Protein AF-A0AAE1PQG4-F1 (afdb_monomer_lite)

Structure (mmCIF, N/CA/C/O backbone):
data_AF-A0AAE1PQG4-F1
#
_entry.id   AF-A0AAE1PQG4-F1
#
loop_
_atom_site.group_PDB
_atom_site.id
_atom_site.type_symbol
_atom_site.label_atom_id
_atom_site.label_alt_id
_atom_site.label_comp_id
_atom_site.label_asym_id
_atom_site.label_entity_id
_atom_site.label_seq_id
_atom_site.pdbx_PDB_ins_code
_atom_site.Cartn_x
_atom_site.Cartn_y
_atom_site.Cartn_z
_atom_site.occupancy
_atom_site.B_iso_or_equiv
_atom_site.auth_seq_id
_atom_site.auth_comp_id
_atom_site.auth_asym_id
_atom_site.auth_atom_id
_atom_site.pdbx_PDB_model_num
ATOM 1 N N . MET A 1 1 ? 33.476 9.172 -34.583 1.00 51.38 1 MET A N 1
ATOM 2 C CA . MET A 1 1 ? 32.486 8.361 -33.857 1.00 51.38 1 MET A CA 1
ATOM 3 C C . MET A 1 1 ? 31.278 9.257 -33.734 1.00 51.38 1 MET A C 1
ATOM 5 O O . MET A 1 1 ? 31.245 10.087 -32.837 1.00 51.38 1 MET A O 1
ATOM 9 N N . ASP A 1 2 ? 30.420 9.227 -34.748 1.00 53.69 2 ASP A N 1
ATOM 10 C CA . ASP A 1 2 ? 29.194 10.016 -34.776 1.00 53.69 2 ASP A CA 1
ATOM 11 C C . ASP A 1 2 ? 28.208 9.356 -33.812 1.00 53.69 2 ASP A C 1
ATOM 13 O O . ASP A 1 2 ? 27.792 8.223 -34.041 1.00 53.69 2 ASP A O 1
ATOM 17 N N . ASP A 1 3 ? 27.919 10.018 -32.690 1.00 64.44 3 ASP A N 1
ATOM 18 C CA . ASP A 1 3 ? 26.824 9.623 -31.804 1.00 64.44 3 ASP A CA 1
ATOM 19 C C . ASP A 1 3 ? 25.520 9.770 -32.596 1.00 64.44 3 ASP A C 1
ATOM 21 O O . ASP A 1 3 ? 25.068 10.890 -32.857 1.00 64.44 3 ASP A O 1
ATOM 25 N N . ASP A 1 4 ? 24.941 8.641 -33.004 1.00 66.25 4 ASP A N 1
ATOM 26 C CA . ASP A 1 4 ? 23.674 8.597 -33.724 1.00 66.25 4 ASP A CA 1
ATOM 27 C C . ASP A 1 4 ? 22.570 9.168 -32.806 1.00 66.25 4 ASP A C 1
ATOM 29 O O . ASP A 1 4 ? 22.318 8.627 -31.718 1.00 66.25 4 ASP A O 1
ATOM 33 N N . PRO A 1 5 ? 21.936 10.304 -33.155 1.00 63.91 5 PRO A N 1
ATOM 34 C CA . PRO A 1 5 ? 20.978 10.981 -32.282 1.00 63.91 5 PRO A CA 1
ATOM 35 C C . PRO A 1 5 ? 19.786 10.097 -31.884 1.00 63.91 5 PRO A C 1
ATOM 37 O O . PRO A 1 5 ? 19.221 10.303 -30.804 1.00 63.91 5 PRO A O 1
ATOM 40 N N . ASP A 1 6 ? 19.448 9.093 -32.698 1.00 67.06 6 ASP A N 1
ATOM 41 C CA . ASP A 1 6 ? 18.387 8.125 -32.406 1.00 67.06 6 ASP A CA 1
ATOM 42 C C . ASP A 1 6 ? 18.733 7.206 -31.220 1.00 67.06 6 ASP A C 1
ATOM 44 O O . ASP A 1 6 ? 17.867 6.893 -30.398 1.00 67.06 6 ASP A O 1
ATOM 48 N N . GLU A 1 7 ? 20.005 6.840 -31.039 1.00 71.25 7 GLU A N 1
ATOM 49 C CA . GLU A 1 7 ? 20.433 5.964 -29.941 1.00 71.25 7 GLU A CA 1
ATOM 50 C C . GLU A 1 7 ? 20.324 6.677 -28.581 1.00 71.25 7 GLU A C 1
ATOM 52 O O . GLU A 1 7 ? 19.876 6.110 -27.575 1.00 71.25 7 GLU A O 1
ATOM 57 N N . LYS A 1 8 ? 20.639 7.976 -28.557 1.00 72.62 8 LYS A N 1
ATOM 58 C CA . LYS A 1 8 ? 20.518 8.826 -27.366 1.00 72.62 8 LYS A CA 1
ATOM 59 C C . LYS A 1 8 ? 19.063 9.012 -26.927 1.00 72.62 8 LYS A C 1
ATOM 61 O O . LYS A 1 8 ? 18.780 9.034 -25.720 1.00 72.62 8 LYS A O 1
ATOM 66 N N . ASP A 1 9 ? 18.140 9.140 -27.876 1.00 78.62 9 ASP A N 1
ATOM 67 C CA . ASP A 1 9 ? 16.720 9.332 -27.573 1.00 78.62 9 ASP A CA 1
ATOM 68 C C . ASP A 1 9 ? 16.082 8.039 -27.033 1.00 78.62 9 ASP A C 1
ATOM 70 O O . ASP A 1 9 ? 15.311 8.052 -26.061 1.00 78.62 9 ASP A O 1
ATOM 74 N N . ASP A 1 10 ? 16.522 6.893 -27.550 1.00 86.50 10 ASP A N 1
ATOM 75 C CA . ASP A 1 10 ? 16.160 5.571 -27.050 1.00 86.50 10 ASP A CA 1
ATOM 76 C C . ASP A 1 10 ? 16.626 5.328 -25.610 1.00 86.50 10 ASP A C 1
ATOM 78 O O . ASP A 1 10 ? 15.858 4.844 -24.767 1.00 86.50 10 ASP A O 1
ATOM 82 N N . VAL A 1 11 ? 17.864 5.707 -25.282 1.00 88.31 11 VAL A N 1
ATOM 83 C CA . VAL A 1 11 ? 18.401 5.601 -23.915 1.00 88.31 11 VAL A CA 1
ATOM 84 C C . VAL A 1 11 ? 17.578 6.448 -22.941 1.00 88.31 11 VAL A C 1
ATOM 86 O O . VAL A 1 11 ? 17.204 5.976 -21.859 1.00 88.31 11 VAL A O 1
ATOM 89 N N . LYS A 1 12 ? 17.211 7.675 -23.329 1.00 89.88 12 LYS A N 1
ATOM 90 C CA . LYS A 1 12 ? 16.374 8.558 -22.504 1.00 89.88 12 LYS A CA 1
ATOM 91 C C . LYS A 1 12 ? 14.980 7.968 -22.275 1.00 89.88 12 LYS A C 1
ATOM 93 O O . LYS A 1 12 ? 14.481 7.980 -21.142 1.00 89.88 12 LYS A O 1
ATOM 98 N N . ARG A 1 13 ? 14.353 7.400 -23.313 1.00 91.94 13 ARG A N 1
ATOM 99 C CA . ARG A 1 13 ? 13.048 6.720 -23.203 1.00 91.94 13 ARG A CA 1
ATOM 100 C C . ARG A 1 13 ? 13.121 5.494 -22.294 1.00 91.94 13 ARG A C 1
ATOM 102 O O . ARG A 1 13 ? 12.255 5.340 -21.427 1.00 91.94 13 ARG A O 1
ATOM 109 N N . LYS A 1 14 ? 14.155 4.658 -22.441 1.00 93.38 14 LYS A N 1
ATOM 110 C CA . LYS A 1 14 ? 14.394 3.467 -21.605 1.00 93.38 14 LYS A CA 1
ATOM 111 C C . LYS A 1 14 ? 14.576 3.846 -20.134 1.00 93.38 14 LYS A C 1
ATOM 113 O O . LYS A 1 14 ? 13.893 3.284 -19.279 1.00 93.38 14 LYS A O 1
ATOM 118 N N . SER A 1 15 ? 15.401 4.854 -19.846 1.00 95.31 15 SER A N 1
ATOM 119 C CA . SER A 1 15 ? 15.622 5.363 -18.484 1.00 95.31 15 SER A CA 1
ATOM 120 C C . SER A 1 15 ? 14.326 5.862 -17.831 1.00 95.31 15 SER A C 1
ATOM 122 O O . SER A 1 15 ? 13.981 5.451 -16.718 1.00 95.31 15 SER A O 1
ATOM 124 N N . ARG A 1 16 ? 13.528 6.663 -18.554 1.00 95.62 16 ARG A N 1
ATOM 125 C CA . ARG A 1 16 ? 12.221 7.139 -18.070 1.00 95.62 16 ARG A CA 1
ATOM 126 C C . ARG A 1 16 ? 11.271 5.979 -17.753 1.00 95.62 16 ARG A C 1
ATOM 128 O O . ARG A 1 16 ? 10.636 5.972 -16.699 1.00 95.62 16 ARG A O 1
ATOM 135 N N . ASN A 1 17 ? 11.181 4.994 -18.646 1.00 97.12 17 ASN A N 1
ATOM 136 C CA . ASN A 1 17 ? 10.320 3.824 -18.458 1.00 97.12 17 ASN A CA 1
ATOM 137 C C . ASN A 1 17 ? 10.758 2.967 -17.259 1.00 97.12 17 ASN A C 1
ATOM 139 O O . ASN A 1 17 ? 9.904 2.468 -16.523 1.00 97.12 17 ASN A O 1
ATOM 143 N N . LEU A 1 18 ? 12.069 2.822 -17.042 1.00 97.50 18 LEU A N 1
ATOM 144 C CA . LEU A 1 18 ? 12.628 2.084 -15.912 1.00 97.50 18 LEU A CA 1
ATOM 145 C C . LEU A 1 18 ? 12.341 2.783 -14.578 1.00 97.50 18 LEU A C 1
ATOM 147 O O . LEU A 1 18 ? 11.886 2.138 -13.633 1.00 97.50 18 LEU A O 1
ATOM 151 N N . SER A 1 19 ? 12.543 4.102 -14.517 1.00 98.06 19 SER A N 1
ATOM 152 C CA . SER A 1 19 ? 12.217 4.912 -13.338 1.00 98.06 19 SER A CA 1
ATOM 153 C C . SER A 1 19 ? 10.736 4.787 -12.966 1.00 98.06 19 SER A C 1
ATOM 155 O O . SER A 1 19 ? 10.387 4.531 -11.812 1.00 98.06 19 SER A O 1
ATOM 157 N N . GLU A 1 20 ? 9.851 4.847 -13.961 1.00 98.12 20 GLU A N 1
ATOM 158 C CA . GLU A 1 20 ? 8.422 4.677 -13.726 1.00 98.12 20 GLU A CA 1
ATOM 159 C C . GLU A 1 20 ? 8.070 3.253 -13.273 1.00 98.12 20 GLU A C 1
ATOM 161 O O . GLU A 1 20 ? 7.264 3.067 -12.361 1.00 98.12 20 GLU A O 1
ATOM 166 N N . LYS A 1 21 ? 8.700 2.229 -13.861 1.00 98.25 21 LYS A N 1
ATOM 167 C CA . LYS A 1 21 ? 8.533 0.848 -13.398 1.00 98.25 21 LYS A CA 1
ATOM 168 C C . LYS A 1 21 ? 8.933 0.708 -11.928 1.00 98.25 21 LYS A C 1
ATOM 170 O O . LYS A 1 21 ? 8.160 0.133 -11.169 1.00 98.25 21 LYS A O 1
ATOM 175 N N . LYS A 1 22 ? 10.053 1.304 -11.509 1.00 98.31 22 LYS A N 1
ATOM 176 C CA . LYS A 1 22 ? 10.495 1.299 -10.107 1.00 98.31 22 LYS A CA 1
ATOM 177 C C . LYS A 1 22 ? 9.447 1.916 -9.174 1.00 98.31 22 LYS A C 1
ATOM 179 O O . LYS A 1 22 ? 9.138 1.327 -8.143 1.00 98.31 22 LYS A O 1
ATOM 184 N N . ARG A 1 23 ? 8.851 3.053 -9.552 1.00 98.62 23 ARG A N 1
ATOM 185 C CA . ARG A 1 23 ? 7.769 3.689 -8.774 1.00 98.62 23 ARG A CA 1
ATOM 186 C C . ARG A 1 23 ? 6.534 2.794 -8.661 1.00 98.62 23 ARG A C 1
ATOM 188 O O . ARG A 1 23 ? 5.959 2.682 -7.581 1.00 98.62 23 ARG A O 1
ATOM 195 N N . ARG A 1 24 ? 6.135 2.131 -9.754 1.00 98.38 24 ARG A N 1
ATOM 196 C CA . ARG A 1 24 ? 5.002 1.188 -9.750 1.00 98.38 24 ARG A CA 1
ATOM 197 C C . ARG A 1 24 ? 5.273 -0.045 -8.897 1.00 98.38 24 ARG A C 1
ATOM 199 O O . ARG A 1 24 ? 4.385 -0.482 -8.172 1.00 98.38 24 ARG A O 1
ATOM 206 N N . ASP A 1 25 ? 6.482 -0.588 -8.975 1.00 98.31 25 ASP A N 1
ATOM 207 C CA . ASP A 1 25 ? 6.883 -1.755 -8.195 1.00 98.31 25 ASP A CA 1
ATOM 208 C C . ASP A 1 25 ? 6.922 -1.403 -6.697 1.00 98.31 25 ASP A C 1
ATOM 210 O O . ASP A 1 25 ? 6.347 -2.129 -5.889 1.00 98.31 25 ASP A O 1
ATOM 214 N N . GLN A 1 26 ? 7.460 -0.231 -6.333 1.00 98.38 26 GLN A N 1
ATOM 215 C CA . GLN A 1 26 ? 7.418 0.286 -4.960 1.00 98.38 26 GLN A CA 1
ATOM 216 C C . GLN A 1 26 ? 5.981 0.488 -4.461 1.00 98.38 26 GLN A C 1
ATOM 218 O O . GLN A 1 26 ? 5.650 0.081 -3.351 1.00 98.38 26 GLN A O 1
ATOM 223 N N . PHE A 1 27 ? 5.104 1.069 -5.283 1.00 98.25 27 PHE A N 1
ATOM 224 C CA . PHE A 1 27 ? 3.691 1.213 -4.934 1.00 98.25 27 PHE A CA 1
ATOM 225 C C . PHE A 1 27 ? 3.025 -0.146 -4.676 1.00 98.25 27 PHE A C 1
ATOM 227 O O . PHE A 1 27 ? 2.276 -0.296 -3.715 1.00 98.25 27 PHE A O 1
ATOM 234 N N . ASN A 1 28 ? 3.313 -1.156 -5.501 1.00 97.12 28 ASN A N 1
ATOM 235 C CA . ASN A 1 28 ? 2.763 -2.497 -5.313 1.00 97.12 28 ASN A CA 1
ATOM 236 C C . ASN A 1 28 ? 3.249 -3.146 -4.009 1.00 97.12 28 ASN A C 1
ATOM 238 O O . ASN A 1 28 ? 2.449 -3.798 -3.343 1.00 97.12 28 ASN A O 1
ATOM 242 N N . LEU A 1 29 ? 4.517 -2.948 -3.634 1.00 97.19 29 LEU A N 1
ATOM 243 C CA . LEU A 1 29 ? 5.057 -3.423 -2.355 1.00 97.19 29 LEU A CA 1
ATOM 244 C C . LEU A 1 29 ? 4.304 -2.806 -1.173 1.00 97.19 29 LEU A C 1
ATOM 246 O O . LEU A 1 29 ? 3.782 -3.541 -0.342 1.00 97.19 29 LEU A O 1
ATOM 250 N N . LEU A 1 30 ? 4.147 -1.480 -1.167 1.00 97.25 30 LEU A N 1
ATOM 251 C CA . LEU A 1 30 ? 3.427 -0.772 -0.105 1.00 97.25 30 LEU A CA 1
ATOM 252 C C . LEU A 1 30 ? 1.968 -1.231 0.014 1.00 97.25 30 LEU A C 1
ATOM 254 O O . LEU A 1 30 ? 1.463 -1.417 1.116 1.00 97.25 30 LEU A O 1
ATOM 258 N N . ILE A 1 31 ? 1.280 -1.450 -1.112 1.00 96.44 31 ILE A N 1
ATOM 259 C CA . ILE A 1 31 ? -0.092 -1.978 -1.092 1.00 96.44 31 ILE A CA 1
ATOM 260 C C . ILE A 1 31 ? -0.138 -3.396 -0.511 1.00 96.44 31 ILE A C 1
ATOM 262 O O . ILE A 1 31 ? -1.067 -3.709 0.233 1.00 96.44 31 ILE A O 1
ATOM 266 N N . ASN A 1 32 ? 0.840 -4.249 -0.819 1.00 93.56 32 ASN A N 1
ATOM 267 C CA . ASN A 1 32 ? 0.893 -5.600 -0.263 1.00 93.56 32 ASN A CA 1
ATOM 268 C C . ASN A 1 32 ? 1.138 -5.567 1.251 1.00 93.56 32 ASN A C 1
ATOM 270 O O . ASN A 1 32 ? 0.416 -6.235 1.987 1.00 93.56 32 ASN A O 1
ATOM 274 N N . GLU A 1 33 ? 2.083 -4.750 1.721 1.00 93.69 33 GLU A N 1
ATOM 275 C CA . GLU A 1 33 ? 2.340 -4.555 3.154 1.00 93.69 33 GLU A CA 1
ATOM 276 C C . GLU A 1 33 ? 1.085 -4.046 3.874 1.00 93.69 33 GLU A C 1
ATOM 278 O O . GLU A 1 33 ? 0.643 -4.649 4.854 1.00 93.69 33 GLU A O 1
ATOM 283 N N . LEU A 1 34 ? 0.429 -3.016 3.329 1.00 93.69 34 LEU A N 1
ATOM 284 C CA . LEU A 1 34 ? -0.855 -2.527 3.838 1.00 93.69 34 LEU A CA 1
ATOM 285 C C . LEU A 1 34 ? -1.907 -3.634 3.896 1.00 93.69 34 LEU A C 1
ATOM 287 O O . LEU A 1 34 ? -2.567 -3.789 4.922 1.00 93.69 34 LEU A O 1
ATOM 291 N N . SER A 1 35 ? -2.039 -4.431 2.833 1.00 93.25 35 SER A N 1
ATOM 292 C CA . SER A 1 35 ? -2.996 -5.536 2.787 1.00 93.25 35 SER A CA 1
ATOM 293 C C . SER A 1 35 ? -2.755 -6.550 3.903 1.00 93.25 35 SER A C 1
ATOM 295 O O . SER A 1 35 ? -3.728 -7.048 4.460 1.00 93.25 35 SER A O 1
ATOM 297 N N . THR A 1 36 ? -1.498 -6.857 4.238 1.00 90.69 36 THR A N 1
ATOM 298 C CA . THR A 1 36 ? -1.177 -7.786 5.335 1.00 90.69 36 THR A CA 1
ATOM 299 C C . THR A 1 36 ? -1.510 -7.210 6.708 1.00 90.69 36 THR A C 1
ATOM 301 O O . THR A 1 36 ? -1.955 -7.950 7.577 1.00 90.69 36 THR A O 1
ATOM 304 N N . MET A 1 37 ? -1.371 -5.894 6.894 1.00 90.50 37 MET A N 1
ATOM 305 C CA . MET A 1 37 ? -1.720 -5.232 8.154 1.00 90.50 37 MET A CA 1
ATOM 306 C C . MET A 1 37 ? -3.233 -5.128 8.373 1.00 90.50 37 MET A C 1
ATOM 308 O O . MET A 1 37 ? -3.690 -5.205 9.510 1.00 90.50 37 MET A O 1
ATOM 312 N N . VAL A 1 38 ? -4.023 -4.953 7.307 1.00 88.81 38 VAL A N 1
ATOM 313 C CA . VAL A 1 38 ? -5.485 -4.791 7.426 1.00 88.81 38 VAL A CA 1
ATOM 314 C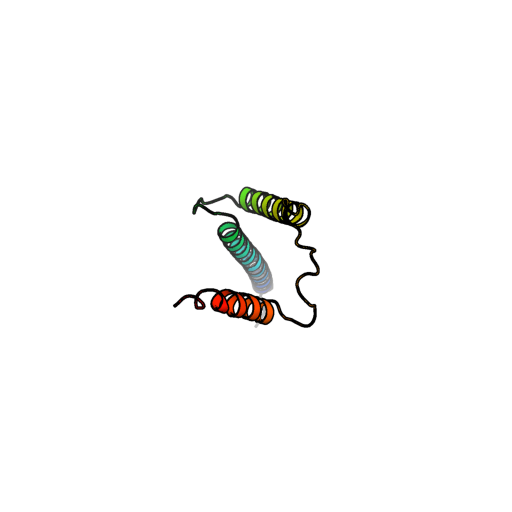 C . VAL A 1 38 ? -6.285 -6.088 7.272 1.00 88.81 38 VAL A C 1
ATOM 316 O O . VAL A 1 38 ? -7.442 -6.136 7.689 1.00 88.81 38 VAL A O 1
ATOM 319 N N . ALA A 1 39 ? -5.716 -7.143 6.682 1.00 80.12 39 ALA A N 1
ATOM 320 C CA . ALA A 1 39 ? -6.414 -8.411 6.483 1.00 80.12 39 ALA A CA 1
ATOM 321 C C . ALA A 1 39 ? -6.193 -9.363 7.667 1.00 80.12 39 ALA A C 1
ATOM 323 O O . ALA A 1 39 ? -5.148 -9.989 7.796 1.00 80.12 39 ALA A O 1
ATOM 324 N N . SER A 1 40 ? -7.221 -9.560 8.489 1.00 66.94 40 SER A N 1
ATOM 325 C CA . SER A 1 40 ? -7.205 -10.520 9.602 1.00 66.94 40 SER A CA 1
ATOM 326 C C . SER A 1 40 ? -7.355 -11.988 9.171 1.00 66.94 40 SER A C 1
ATOM 328 O O . SER A 1 40 ? -7.156 -12.892 9.977 1.00 66.94 40 SER A O 1
ATOM 330 N N . ASN A 1 41 ? -7.720 -12.254 7.913 1.00 71.00 41 ASN A N 1
ATOM 331 C CA . ASN A 1 41 ? -8.171 -13.571 7.446 1.00 71.00 41 ASN A CA 1
ATOM 332 C C . ASN A 1 41 ? -7.543 -14.037 6.116 1.00 71.00 41 ASN A C 1
ATOM 334 O O . ASN A 1 41 ? -8.161 -14.815 5.391 1.00 71.00 41 ASN A O 1
ATOM 338 N N . ASN A 1 42 ? -6.323 -13.587 5.786 1.00 68.19 42 ASN A N 1
ATOM 339 C CA . ASN A 1 42 ? -5.571 -13.981 4.574 1.00 68.19 42 ASN A CA 1
ATOM 340 C C . ASN A 1 42 ? -6.335 -13.794 3.243 1.00 68.19 42 ASN A C 1
ATOM 342 O O . ASN A 1 42 ? -5.975 -14.372 2.216 1.00 68.19 42 ASN A O 1
ATOM 346 N N . ARG A 1 43 ? -7.400 -12.981 3.224 1.00 81.06 43 ARG A N 1
ATOM 347 C CA . ARG A 1 43 ? -8.153 -12.700 2.001 1.00 81.06 43 ARG A CA 1
ATOM 348 C C . ARG A 1 43 ? -7.377 -11.724 1.126 1.00 81.06 43 ARG A C 1
ATOM 350 O O . ARG A 1 43 ? -7.056 -10.615 1.545 1.00 81.06 43 ARG A O 1
ATOM 357 N N . LYS A 1 44 ? -7.128 -12.125 -0.121 1.00 86.25 44 LYS A N 1
ATOM 358 C CA . LYS A 1 44 ? -6.540 -11.250 -1.135 1.00 86.25 44 LYS A CA 1
ATOM 359 C C . LYS A 1 44 ? -7.540 -10.145 -1.487 1.00 86.25 44 LYS A C 1
ATOM 361 O O . LYS A 1 44 ? -8.605 -10.431 -2.028 1.00 86.25 44 LYS A O 1
ATOM 366 N N . MET A 1 45 ? -7.193 -8.901 -1.180 1.00 90.81 45 MET A N 1
ATOM 367 C CA . MET A 1 45 ? -7.982 -7.720 -1.534 1.00 90.81 45 MET A CA 1
ATOM 368 C C . MET A 1 45 ? -7.432 -7.076 -2.809 1.00 90.81 45 MET A C 1
ATOM 370 O O . MET A 1 45 ? -6.228 -7.117 -3.069 1.00 90.81 45 MET A O 1
ATOM 374 N N . ASP A 1 46 ? -8.302 -6.468 -3.615 1.00 94.44 46 ASP A N 1
ATOM 375 C CA . ASP A 1 46 ? -7.846 -5.575 -4.677 1.00 94.44 46 ASP A CA 1
ATOM 376 C C . ASP A 1 46 ? -7.304 -4.263 -4.084 1.00 94.44 46 ASP A C 1
ATOM 378 O O . ASP A 1 46 ? -7.611 -3.887 -2.952 1.00 94.44 46 ASP A O 1
ATOM 382 N N . LYS A 1 47 ? -6.509 -3.532 -4.871 1.00 95.75 47 LYS A N 1
ATOM 383 C CA . LYS A 1 47 ? -5.811 -2.322 -4.412 1.00 95.75 47 LYS A CA 1
ATOM 384 C C . LYS A 1 47 ? -6.756 -1.240 -3.876 1.00 95.75 47 LYS A C 1
ATOM 386 O O . LYS A 1 47 ? -6.408 -0.563 -2.913 1.00 95.75 47 LYS A O 1
ATOM 391 N N . SER A 1 48 ? -7.934 -1.060 -4.483 1.00 96.94 48 SER A N 1
ATOM 392 C CA . SER A 1 48 ? -8.907 -0.059 -4.024 1.00 96.94 48 SER A CA 1
ATOM 393 C C . SER A 1 48 ? -9.497 -0.471 -2.683 1.00 96.94 48 SER A C 1
ATOM 395 O O . SER A 1 48 ? -9.618 0.354 -1.777 1.00 96.94 48 SER A O 1
ATOM 397 N N . THR A 1 49 ? -9.813 -1.755 -2.539 1.00 95.38 49 THR A N 1
ATOM 398 C CA . THR A 1 49 ? -10.331 -2.310 -1.291 1.00 95.38 49 THR A CA 1
ATOM 399 C C . THR A 1 49 ? -9.304 -2.249 -0.166 1.00 95.38 49 THR A C 1
ATOM 401 O O . THR A 1 49 ? -9.682 -1.838 0.926 1.00 95.38 49 THR A O 1
ATOM 404 N N . VAL A 1 50 ? -8.019 -2.539 -0.424 1.00 95.50 50 VAL A N 1
ATOM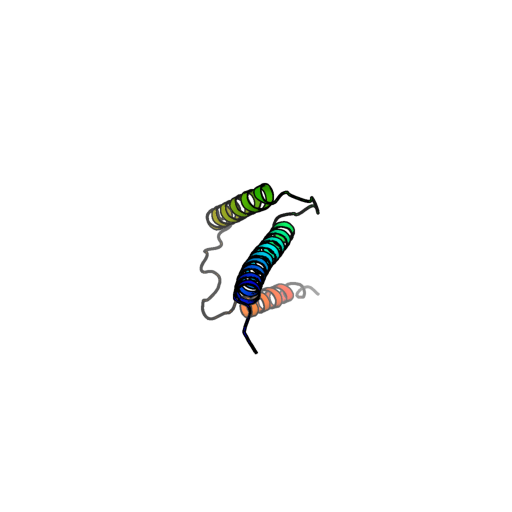 405 C CA . VAL A 1 50 ? -6.942 -2.348 0.572 1.00 95.50 50 VAL A CA 1
ATOM 406 C C . VAL A 1 50 ? -6.960 -0.912 1.090 1.00 95.50 50 VAL A C 1
ATOM 408 O O . VAL A 1 50 ? -7.086 -0.701 2.290 1.00 95.50 50 VAL A O 1
ATOM 411 N N . LEU A 1 51 ? -6.931 0.083 0.196 1.00 96.75 51 LEU A N 1
ATOM 412 C CA . LEU A 1 51 ? -6.914 1.495 0.592 1.00 96.75 51 LEU A CA 1
ATOM 413 C C . LEU A 1 51 ? -8.167 1.901 1.384 1.00 96.75 51 LEU A C 1
ATOM 415 O O . LEU A 1 51 ? -8.058 2.569 2.412 1.00 96.75 51 LEU A O 1
ATOM 419 N N . LYS A 1 52 ? -9.360 1.477 0.946 1.00 95.62 52 LYS A N 1
ATOM 420 C CA . LYS A 1 52 ? -10.619 1.741 1.663 1.00 95.62 52 LYS A CA 1
ATOM 421 C C . LYS A 1 52 ? -10.627 1.093 3.050 1.00 95.62 52 LYS A C 1
ATOM 423 O O . LYS A 1 52 ? -11.023 1.746 4.014 1.00 95.62 52 LYS A O 1
ATOM 428 N N . ALA A 1 53 ? -10.166 -0.153 3.155 1.00 93.00 53 ALA A N 1
ATOM 429 C CA . ALA A 1 53 ? -10.065 -0.883 4.413 1.00 93.00 53 ALA A CA 1
ATOM 430 C C . ALA A 1 53 ? -9.063 -0.221 5.365 1.00 93.00 53 ALA A C 1
ATOM 432 O O . ALA A 1 53 ? -9.383 -0.035 6.534 1.00 93.00 53 ALA A O 1
ATOM 433 N N . THR A 1 54 ? -7.902 0.222 4.871 1.00 94.19 54 THR A N 1
ATOM 434 C CA . THR A 1 54 ? -6.921 0.979 5.664 1.00 94.19 54 THR A CA 1
ATOM 435 C C . THR A 1 54 ? -7.507 2.284 6.197 1.00 94.19 54 THR A C 1
ATOM 437 O O . THR A 1 54 ? -7.353 2.586 7.378 1.00 94.19 54 THR A O 1
ATOM 440 N N . ILE A 1 55 ? -8.229 3.045 5.368 1.00 94.56 55 ILE A N 1
ATOM 441 C CA . ILE A 1 55 ? -8.885 4.283 5.815 1.00 94.56 55 ILE A CA 1
ATOM 442 C C . ILE A 1 55 ? -9.921 3.985 6.905 1.00 94.56 55 ILE A C 1
ATOM 444 O O . ILE A 1 55 ? -9.966 4.689 7.913 1.00 94.56 55 ILE A O 1
ATOM 448 N N . ALA A 1 56 ? -10.749 2.955 6.716 1.00 91.50 56 ALA A N 1
ATOM 449 C CA . ALA A 1 56 ? -11.741 2.548 7.707 1.00 91.50 56 ALA A CA 1
ATOM 450 C C . ALA A 1 56 ? -11.080 2.096 9.019 1.00 91.50 56 ALA A C 1
ATOM 452 O O . ALA A 1 56 ? -11.484 2.535 10.091 1.00 91.50 56 ALA A O 1
ATOM 453 N N . PHE A 1 57 ? -10.020 1.292 8.932 1.00 91.06 57 PHE A N 1
ATOM 454 C CA . PHE A 1 57 ? -9.250 0.819 10.078 1.00 91.06 57 PHE A CA 1
ATOM 455 C C . PHE A 1 57 ? -8.696 1.979 10.915 1.00 91.06 57 PHE A C 1
ATOM 457 O O . PHE A 1 57 ? -8.928 2.026 12.121 1.00 91.06 57 PHE A O 1
ATOM 464 N N . LEU A 1 58 ? -8.039 2.956 10.281 1.00 91.12 58 LEU A N 1
ATOM 465 C CA . LEU A 1 58 ? -7.478 4.119 10.978 1.00 91.12 58 LEU A CA 1
ATOM 466 C C . LEU A 1 58 ? -8.564 5.021 11.584 1.00 91.12 58 LEU A C 1
ATOM 468 O O . LEU A 1 58 ? -8.387 5.547 12.683 1.00 91.12 58 LEU A O 1
ATOM 472 N N . LYS A 1 59 ? -9.704 5.189 10.899 1.00 88.88 59 LYS A N 1
ATOM 473 C CA . LYS A 1 59 ? -10.852 5.934 11.439 1.00 88.88 59 LYS A CA 1
ATOM 474 C C . LYS A 1 59 ? -11.426 5.261 12.684 1.00 88.88 59 LYS A C 1
ATOM 476 O O . LYS A 1 59 ? -11.634 5.946 13.680 1.00 88.88 59 LYS A O 1
ATOM 481 N N . ASN A 1 60 ? -11.613 3.943 12.640 1.00 84.69 60 ASN A N 1
ATOM 482 C CA . ASN A 1 60 ? -12.123 3.170 13.769 1.00 84.69 60 ASN A CA 1
ATOM 483 C C . ASN A 1 60 ? -11.134 3.172 14.938 1.00 84.69 60 ASN A C 1
ATOM 485 O O . ASN A 1 60 ? -11.549 3.336 16.076 1.00 84.69 60 ASN A O 1
ATOM 489 N N . GLN A 1 61 ? -9.825 3.049 14.688 1.00 81.25 61 GLN A N 1
ATOM 490 C CA . GLN A 1 61 ? -8.829 3.164 15.759 1.00 81.25 61 GLN A CA 1
ATOM 491 C C . GLN A 1 61 ? -8.862 4.537 16.432 1.00 81.25 61 GLN A C 1
ATOM 493 O O . GLN A 1 61 ? -8.825 4.613 17.656 1.00 81.25 61 GLN A O 1
ATOM 498 N N . LYS A 1 62 ? -8.979 5.619 15.654 1.00 76.69 62 LYS A N 1
ATOM 499 C CA . LYS 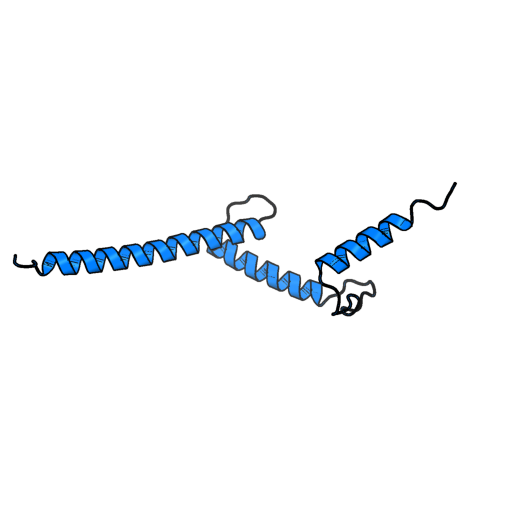A 1 62 ? -9.114 6.969 16.208 1.00 76.69 62 LYS A CA 1
ATOM 500 C C . LYS A 1 62 ? -10.412 7.126 17.003 1.00 76.69 62 LYS A C 1
ATOM 502 O O . LYS A 1 62 ? -10.376 7.688 18.089 1.00 76.69 62 LYS A O 1
ATOM 507 N N . GLU A 1 63 ? -11.540 6.632 16.493 1.00 71.12 63 GLU A N 1
ATOM 508 C CA . GLU A 1 63 ? -12.808 6.667 17.232 1.00 71.12 63 GLU A CA 1
ATOM 509 C C . GLU A 1 63 ? -12.720 5.862 18.534 1.00 71.12 63 GLU A C 1
ATOM 511 O O . GLU A 1 63 ? -13.142 6.356 19.572 1.00 71.12 63 GLU A O 1
ATOM 516 N N . ASN A 1 64 ? -12.127 4.669 18.509 1.00 59.72 64 ASN A N 1
ATOM 517 C CA . ASN A 1 64 ? -11.970 3.818 19.688 1.00 59.72 64 ASN A CA 1
ATOM 518 C C . ASN A 1 64 ? -10.961 4.383 20.696 1.00 59.72 64 ASN A C 1
ATOM 520 O O . ASN A 1 64 ? -11.118 4.160 21.888 1.00 59.72 64 ASN A O 1
ATOM 524 N N . SER A 1 65 ? -9.949 5.128 20.243 1.00 59.25 65 SER A N 1
ATOM 525 C CA . SER A 1 65 ? -9.070 5.888 21.142 1.00 59.25 65 SER A CA 1
ATOM 526 C C . SER A 1 65 ? -9.828 7.037 21.813 1.00 59.25 65 SER A C 1
ATOM 528 O O . SER A 1 65 ? -9.605 7.313 22.981 1.00 59.25 65 SER A O 1
ATOM 530 N N . ILE A 1 66 ? -10.755 7.683 21.094 1.00 55.19 66 ILE A N 1
ATOM 531 C CA . ILE A 1 66 ? -11.553 8.816 21.599 1.00 55.19 66 ILE A CA 1
ATOM 532 C C . ILE A 1 66 ? -12.758 8.357 22.437 1.00 55.19 66 ILE A C 1
ATOM 534 O O . ILE A 1 66 ? -13.238 9.104 23.287 1.00 55.19 66 ILE A O 1
ATOM 538 N N . ARG A 1 67 ? -13.270 7.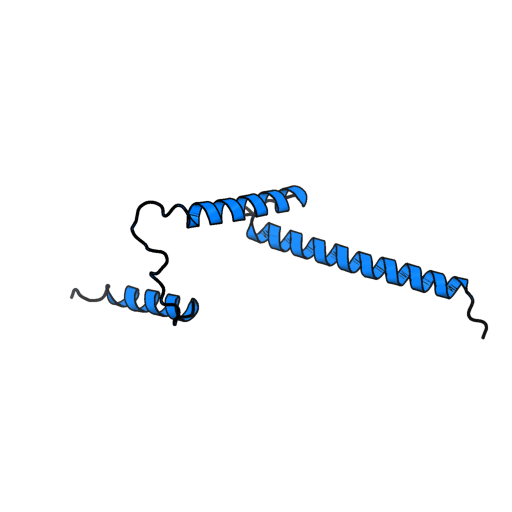141 22.215 1.00 47.56 67 ARG A N 1
ATOM 539 C CA . ARG A 1 67 ? -14.273 6.481 23.055 1.00 47.56 67 ARG A CA 1
ATOM 540 C C . ARG A 1 67 ? -13.550 5.563 24.046 1.00 47.56 67 ARG A C 1
ATOM 542 O O . ARG A 1 67 ? -13.458 4.366 23.770 1.00 47.56 67 ARG A O 1
ATOM 549 N N . PRO A 1 68 ? -13.084 6.048 25.213 1.00 48.44 68 PRO A N 1
ATOM 550 C CA . PRO A 1 68 ? -12.716 5.140 26.282 1.00 48.44 68 PRO A CA 1
ATOM 551 C C . PRO A 1 68 ? -13.989 4.379 26.646 1.00 48.44 68 PRO A C 1
ATOM 553 O O . PRO A 1 68 ? -14.942 4.937 27.195 1.00 48.44 68 PRO A O 1
ATOM 556 N N . GLN A 1 69 ? -14.051 3.110 26.255 1.00 44.62 69 GLN A N 1
ATOM 557 C CA . GLN A 1 69 ? -15.126 2.215 26.632 1.00 44.62 69 GLN A CA 1
ATOM 558 C C . GLN A 1 69 ? -15.012 2.000 28.144 1.00 44.62 69 GLN A C 1
ATOM 560 O O . GLN A 1 69 ? -14.332 1.094 28.604 1.00 44.62 69 GLN A O 1
ATOM 565 N N . SER A 1 70 ? -15.644 2.891 28.909 1.00 43.41 70 SER A N 1
ATOM 566 C CA . SER A 1 70 ? -16.154 2.641 30.255 1.00 43.41 70 SER A CA 1
ATOM 567 C C . SER A 1 70 ? -15.216 1.877 31.197 1.00 43.41 70 SER A C 1
ATOM 569 O O . SER A 1 70 ? -15.659 0.932 31.835 1.00 43.41 70 SER A O 1
ATOM 571 N N . HIS A 1 71 ? -13.960 2.305 31.323 1.00 41.72 71 HIS A N 1
ATOM 572 C CA . HIS A 1 71 ? -13.144 2.183 32.535 1.00 41.72 71 HIS A CA 1
ATOM 573 C C . HIS A 1 71 ? -12.144 3.344 32.541 1.00 41.72 71 HIS A C 1
ATOM 575 O O . HIS A 1 71 ? -11.509 3.633 31.531 1.00 41.72 71 HIS A O 1
ATOM 581 N N . GLU A 1 72 ? -12.0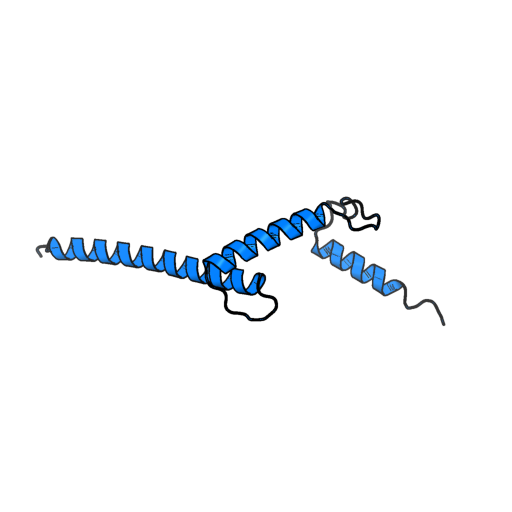85 4.060 33.661 1.00 42.72 72 GLU A N 1
ATOM 582 C CA . GLU A 1 72 ? -11.272 5.251 33.908 1.00 42.72 72 GLU A CA 1
ATOM 583 C C . GLU A 1 72 ? -9.779 5.021 33.624 1.00 42.72 72 GLU A C 1
ATOM 585 O O . GLU A 1 72 ? -8.997 4.718 34.520 1.00 42.72 72 GLU A O 1
ATOM 590 N N . ILE A 1 73 ? -9.342 5.204 32.383 1.00 49.41 73 ILE A N 1
ATOM 591 C CA . ILE A 1 73 ? -7.919 5.329 32.073 1.00 49.41 73 ILE A CA 1
ATOM 592 C C . ILE A 1 73 ? -7.757 6.673 31.380 1.00 49.41 73 ILE A C 1
ATOM 594 O O . ILE A 1 73 ? -7.919 6.801 30.170 1.00 49.41 73 ILE A O 1
ATOM 598 N N . ARG A 1 74 ? -7.503 7.709 32.188 1.00 48.38 74 ARG A N 1
ATOM 599 C CA . ARG A 1 74 ? -7.036 9.014 31.703 1.00 48.38 74 ARG A CA 1
ATOM 600 C C . ARG A 1 74 ? -5.845 8.772 30.781 1.00 48.38 74 ARG A C 1
ATOM 602 O O . ARG A 1 74 ? -4.921 8.089 31.203 1.00 48.38 74 ARG A O 1
ATOM 609 N N . GLU A 1 75 ? -5.835 9.359 29.584 1.00 53.22 75 GLU A N 1
ATOM 610 C CA . GLU A 1 75 ? -4.748 9.237 28.590 1.00 53.22 75 GLU A CA 1
ATOM 611 C C . GLU A 1 75 ? -3.364 9.710 29.109 1.00 53.22 75 GLU A C 1
ATOM 613 O O . GLU A 1 75 ? -2.347 9.431 28.482 1.00 53.22 75 GLU A O 1
ATOM 618 N N . ASP A 1 76 ? -3.306 10.308 30.306 1.00 59.94 76 ASP A N 1
ATOM 619 C CA . ASP A 1 76 ? -2.090 10.720 31.029 1.00 59.94 76 ASP A CA 1
ATOM 620 C C . ASP A 1 76 ? -1.475 9.629 31.934 1.00 59.94 76 ASP A C 1
ATOM 622 O O . ASP A 1 76 ? -0.563 9.900 32.715 1.00 59.94 76 ASP A O 1
ATOM 626 N N . TRP A 1 77 ? -1.984 8.395 31.905 1.00 69.50 77 TRP A N 1
ATOM 627 C CA . TRP A 1 77 ? -1.503 7.304 32.767 1.00 69.50 77 TRP A CA 1
ATOM 628 C C . TRP A 1 77 ? -0.033 6.921 32.520 1.00 69.50 77 TRP A C 1
ATOM 630 O O . TRP A 1 77 ? 0.605 6.344 33.403 1.00 69.50 77 TRP A O 1
ATOM 640 N N . LYS A 1 78 ? 0.513 7.250 31.341 1.00 78.56 78 LYS A N 1
ATOM 641 C CA . LYS A 1 78 ? 1.916 7.020 30.990 1.00 78.56 78 LYS A CA 1
ATOM 642 C C . LYS A 1 78 ? 2.735 8.305 31.164 1.00 78.56 78 LYS A C 1
ATOM 644 O O . LYS A 1 78 ? 2.558 9.240 30.382 1.00 78.56 78 LYS A O 1
ATOM 649 N N . PRO A 1 79 ? 3.691 8.349 32.107 1.00 78.19 79 PRO A N 1
ATOM 650 C CA . PRO A 1 79 ? 4.600 9.480 32.243 1.00 78.19 79 PRO A CA 1
ATOM 651 C C . PRO A 1 79 ? 5.400 9.736 30.958 1.00 78.19 79 PRO A C 1
ATOM 653 O O . PRO A 1 79 ? 5.908 8.801 30.337 1.00 78.19 79 PRO A O 1
ATOM 656 N N . SER A 1 80 ? 5.571 11.006 30.583 1.00 78.31 80 SER A N 1
ATOM 657 C CA . SER A 1 80 ? 6.316 11.409 29.377 1.00 78.31 80 SER A CA 1
ATOM 658 C C . SER A 1 80 ? 7.814 11.091 29.435 1.00 78.31 80 SER A C 1
ATOM 660 O O . SER A 1 80 ? 8.459 11.048 28.392 1.00 78.31 80 SER A O 1
ATOM 662 N N . PHE A 1 81 ? 8.359 10.843 30.631 1.00 84.81 81 PHE A N 1
ATOM 663 C CA . PHE A 1 81 ? 9.756 10.445 30.814 1.00 84.81 81 PHE A CA 1
ATOM 664 C C . PHE A 1 81 ? 10.020 8.972 30.474 1.00 84.81 81 PHE A C 1
ATOM 666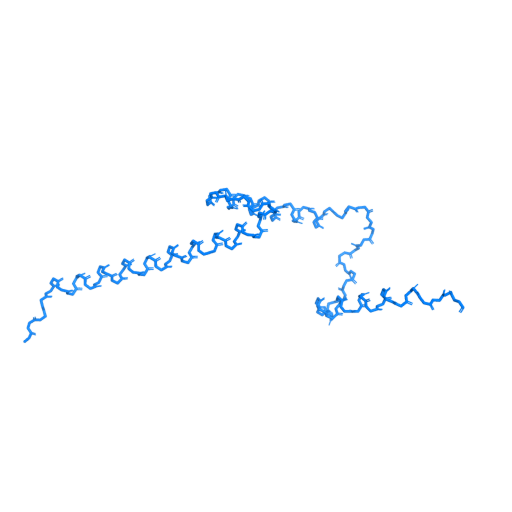 O O . PHE A 1 81 ? 11.179 8.597 30.340 1.00 84.81 81 PHE A O 1
ATOM 673 N N . LEU A 1 82 ? 8.972 8.148 30.340 1.00 77.56 82 LEU A N 1
ATOM 674 C CA . LEU A 1 82 ? 9.093 6.741 29.968 1.00 77.56 82 LEU A CA 1
ATOM 675 C C . LEU A 1 82 ? 8.812 6.557 28.478 1.00 77.56 82 LEU A C 1
ATOM 677 O O . LEU A 1 82 ? 7.737 6.916 27.970 1.00 77.56 82 LEU A O 1
ATOM 681 N N . SER A 1 83 ? 9.746 5.910 27.786 1.00 82.31 83 SER A N 1
ATOM 682 C CA . SER A 1 83 ? 9.483 5.333 26.470 1.00 82.31 83 SER A CA 1
ATOM 683 C C . SER A 1 83 ? 8.409 4.240 26.566 1.00 82.31 83 SER A C 1
ATOM 685 O O . SER A 1 83 ? 8.117 3.704 27.637 1.00 82.31 83 SER A O 1
ATOM 687 N N . ASN A 1 84 ? 7.771 3.901 25.442 1.00 80.62 84 ASN A N 1
ATOM 688 C CA . ASN A 1 84 ? 6.743 2.850 25.433 1.00 80.62 84 ASN A CA 1
ATOM 689 C C . ASN A 1 84 ? 7.314 1.481 25.825 1.00 80.62 84 ASN A C 1
ATOM 691 O O . ASN A 1 84 ? 6.600 0.668 26.408 1.00 80.62 84 ASN A O 1
ATOM 695 N N . GLU A 1 85 ? 8.589 1.245 25.523 1.00 83.31 85 GLU A N 1
ATOM 696 C CA . GLU A 1 85 ? 9.301 0.022 25.877 1.00 83.31 85 GLU A CA 1
ATOM 697 C C . GLU A 1 85 ? 9.528 -0.062 27.391 1.00 83.31 85 GLU A C 1
ATOM 699 O O . GLU A 1 85 ? 9.035 -0.998 28.018 1.00 83.31 85 GLU A O 1
ATOM 704 N N . GLU A 1 86 ? 10.141 0.956 28.007 1.00 85.25 86 GLU A N 1
ATOM 705 C CA . GLU A 1 86 ? 10.343 1.020 29.467 1.00 85.25 86 GLU A CA 1
ATOM 706 C C . GLU A 1 86 ? 9.021 0.931 30.229 1.00 85.25 86 GLU A C 1
ATOM 708 O O . GLU A 1 86 ? 8.909 0.234 31.237 1.00 85.25 86 GLU A O 1
ATOM 713 N N . PHE A 1 87 ? 7.994 1.608 29.718 1.00 83.88 87 PHE A N 1
ATOM 714 C CA . PHE A 1 87 ? 6.671 1.580 30.309 1.00 83.88 87 PHE A CA 1
ATOM 715 C C . PHE A 1 87 ? 6.034 0.179 30.251 1.00 83.88 87 PHE A C 1
ATOM 717 O O . PHE A 1 87 ? 5.477 -0.300 31.241 1.00 83.88 87 PHE A O 1
ATOM 724 N N . THR A 1 88 ? 6.141 -0.503 29.108 1.00 82.31 88 THR A N 1
ATOM 725 C CA . THR A 1 88 ? 5.640 -1.877 28.940 1.00 82.31 88 THR A CA 1
ATOM 726 C C . THR A 1 88 ? 6.380 -2.841 29.864 1.00 82.31 88 THR A C 1
ATOM 728 O O . THR A 1 88 ? 5.740 -3.655 30.533 1.00 82.31 88 THR A O 1
ATOM 731 N N . HIS A 1 89 ? 7.706 -2.716 29.958 1.00 84.00 89 HIS A N 1
ATOM 732 C CA . HIS A 1 89 ? 8.527 -3.490 30.889 1.00 84.00 89 HIS A CA 1
ATOM 733 C C . HIS A 1 89 ? 8.091 -3.281 32.344 1.00 84.00 89 HIS A C 1
ATOM 735 O O . HIS A 1 89 ? 7.801 -4.257 33.032 1.00 84.00 89 HIS A O 1
ATOM 741 N N . LEU A 1 90 ? 7.940 -2.028 32.784 1.00 83.56 90 LEU A N 1
ATOM 742 C CA . LEU A 1 90 ? 7.501 -1.682 34.137 1.00 83.56 90 LEU A CA 1
ATOM 743 C C . LEU A 1 90 ? 6.127 -2.280 34.475 1.00 83.56 90 LEU A C 1
ATOM 745 O O . LEU A 1 90 ? 5.958 -2.888 35.534 1.00 83.56 90 LEU A O 1
ATOM 749 N N . MET A 1 91 ? 5.144 -2.143 33.580 1.00 83.12 91 MET A N 1
ATOM 750 C CA . MET A 1 91 ? 3.808 -2.708 33.793 1.00 83.12 91 MET A CA 1
ATOM 751 C C . MET A 1 91 ? 3.846 -4.236 33.890 1.00 83.12 91 MET A C 1
ATOM 753 O O . MET A 1 91 ? 3.237 -4.812 34.793 1.00 83.12 91 MET A O 1
ATOM 757 N N . LEU A 1 92 ? 4.590 -4.900 33.001 1.00 80.44 92 LEU A N 1
ATOM 758 C CA . LEU A 1 92 ? 4.725 -6.358 33.006 1.00 80.44 92 LEU A CA 1
ATOM 759 C C . LEU A 1 92 ? 5.445 -6.874 34.259 1.00 80.44 92 LEU A C 1
ATOM 761 O O . LEU A 1 92 ? 5.051 -7.904 34.808 1.00 80.44 92 LEU A O 1
ATOM 765 N N . GLU A 1 93 ? 6.461 -6.163 34.738 1.00 77.94 93 GLU A N 1
ATOM 766 C CA . GLU A 1 93 ? 7.221 -6.528 35.934 1.00 77.94 93 GLU A CA 1
ATOM 767 C C . GLU A 1 93 ? 6.390 -6.352 37.212 1.00 77.94 93 GLU A C 1
ATOM 769 O O . GLU A 1 93 ? 6.306 -7.256 38.045 1.00 77.94 93 GLU A O 1
ATOM 774 N N . THR A 1 94 ? 5.653 -5.245 37.310 1.00 71.75 94 THR A N 1
ATOM 775 C CA . THR A 1 94 ? 4.791 -4.954 38.465 1.00 71.75 94 THR A CA 1
ATOM 776 C C . THR A 1 94 ? 3.576 -5.893 38.527 1.00 71.75 94 THR A C 1
ATOM 778 O O . THR A 1 94 ? 3.158 -6.309 39.610 1.00 71.75 94 THR A O 1
ATOM 781 N N . CYS A 1 95 ? 3.024 -6.300 37.377 1.00 65.38 95 CYS A N 1
ATOM 782 C CA . CYS A 1 95 ? 1.940 -7.287 37.312 1.00 65.38 95 CYS A CA 1
ATOM 783 C C . CYS A 1 95 ? 2.398 -8.716 37.655 1.00 65.38 95 CYS A C 1
ATOM 785 O O . CYS A 1 95 ? 1.596 -9.505 38.160 1.00 65.38 95 CYS A O 1
ATOM 787 N N . ARG A 1 96 ? 3.676 -9.062 37.448 1.00 58.97 96 ARG A N 1
ATOM 788 C CA . ARG A 1 96 ? 4.232 -10.370 37.846 1.00 58.97 96 ARG A CA 1
ATOM 789 C C . ARG A 1 96 ? 4.412 -10.524 39.363 1.00 58.97 96 ARG A C 1
ATOM 791 O O . ARG A 1 96 ? 4.452 -11.652 39.846 1.00 58.97 96 ARG A O 1
ATOM 798 N N . GLY A 1 97 ? 4.427 -9.428 40.125 1.00 54.62 97 GLY A N 1
ATOM 799 C CA . GLY A 1 97 ? 4.629 -9.435 41.581 1.00 54.62 97 GLY A CA 1
ATOM 800 C C . GLY A 1 97 ? 3.406 -9.769 42.452 1.00 54.62 97 GLY A C 1
ATOM 801 O O . GLY A 1 97 ? 3.565 -9.932 43.658 1.00 54.62 97 GLY A O 1
ATOM 802 N N . LYS A 1 98 ? 2.186 -9.889 41.899 1.00 52.81 98 LYS A N 1
ATOM 803 C CA . LYS A 1 98 ? 0.958 -10.119 42.701 1.00 52.81 98 LYS A CA 1
ATOM 804 C C . LYS A 1 98 ? 0.441 -11.564 42.748 1.00 52.81 98 LYS A C 1
ATOM 806 O O . LYS A 1 98 ? -0.589 -11.803 43.365 1.00 52.81 98 LYS A O 1
ATOM 811 N N . ASN A 1 99 ? 1.166 -12.532 42.182 1.00 51.97 99 ASN A N 1
ATOM 812 C CA . ASN A 1 99 ? 0.799 -13.959 42.238 1.00 51.97 99 ASN A CA 1
ATOM 813 C C . ASN A 1 99 ? 1.653 -14.805 43.208 1.00 51.97 99 ASN A C 1
ATOM 815 O O . ASN A 1 99 ? 1.658 -16.026 43.094 1.00 51.97 99 ASN A O 1
ATOM 819 N N . LEU A 1 100 ? 2.378 -14.198 44.160 1.00 48.94 100 LEU A N 1
ATOM 820 C CA . LEU A 1 100 ? 3.263 -14.937 45.084 1.00 48.94 100 LEU A CA 1
ATOM 821 C C . LEU A 1 100 ? 3.129 -14.551 46.570 1.00 48.94 100 LEU A C 1
ATOM 823 O O . LEU A 1 100 ? 4.042 -14.796 47.348 1.00 48.94 100 LEU A O 1
ATOM 827 N N . SER A 1 101 ? 1.984 -14.012 47.001 1.00 51.72 101 SER A N 1
ATOM 828 C CA . SER A 1 101 ? 1.667 -13.912 48.437 1.00 51.72 101 SER A CA 1
ATOM 829 C C . SER A 1 101 ? 0.393 -14.683 48.756 1.00 51.72 101 SER A C 1
ATOM 831 O O . SER A 1 101 ? -0.700 -14.129 48.836 1.00 51.72 101 SER A O 1
ATOM 833 N N . THR A 1 102 ? 0.529 -16.004 48.828 1.00 50.84 102 THR A N 1
ATOM 834 C CA . THR A 1 102 ? -0.295 -16.900 49.656 1.00 50.84 102 THR A CA 1
ATOM 835 C C . THR A 1 102 ? 0.329 -18.291 49.620 1.00 50.84 102 THR A C 1
ATOM 837 O O . THR A 1 102 ? -0.060 -19.155 48.835 1.00 50.84 102 THR A O 1
ATOM 840 N N . ARG A 1 103 ? 1.329 -18.496 50.475 1.00 41.38 103 ARG A N 1
ATOM 841 C CA . ARG A 1 103 ? 1.528 -19.745 51.212 1.00 41.38 103 ARG A CA 1
ATOM 842 C C . ARG A 1 103 ? 2.449 -19.508 52.393 1.00 41.38 103 ARG A C 1
ATOM 844 O O . ARG A 1 103 ? 3.465 -18.811 52.192 1.00 41.38 103 ARG A O 1
#

pLDDT: mean 78.54, std 17.57, range [41.38, 98.62]

Sequence (103 aa):
MDDDPDEKDDVKRKSRNLSEKKRRDQFNLLINELSTMVASNNRKMDKSTVLKATIAFLKNQKENSIRPQSHEIREDWKPSFLSNEEFTHLMLETCRGKNLSTR

InterPro domains:
  IPR011598 Myc-type, basic helix-loop-helix (bHLH) domain [PF00010] (12-60)
  IPR011598 Myc-type, basic helix-loop-helix (bHLH) domain [PS50888] (11-61)
  IPR011598 Myc-type, basic helix-loop-helix (bHLH) domain [SM00353] (17-67)
  IPR036638 Helix-loop-helix DNA-binding domain superfamily [G3DSA:4.10.280.10] (19-95)
  IPR036638 Helix-loop-helix DNA-binding domain superfamily [SSF47459] (8-63)
  IPR047230 Circadian locomoter output cycles protein kaput-like [PTHR46055] (4-94)

Organism: NCBI:txid1843537

Secondary structure (DSSP, 8-state):
----HHHHHHHHHHHHHHHHHHHHHHHHHHHHHHHHHH-TT-----HHHHHHHHHHHHHHHHHHHHS--SS---TT-S-TTS-HHHHHHHHHHHHHTTSS---

Foldseek 3Di:
DDPDVVVVVVVVVVVVVVVVVVVVVVVVVVLVVLCVVQDPDPDDDDSVVSVVSSVVVVVVVVVCVVDPPPDDDDPPPDPPVDDPVNVVVVVVVVVVPPPPPDD

Radius of gyration: 26.16 Å; chains: 1; bounding box: 49×31×86 Å